Protein AF-A3X4A3-F1 (afdb_monomer_lite)

Structure (mmCIF, N/CA/C/O backbone):
data_AF-A3X4A3-F1
#
_entry.id   AF-A3X4A3-F1
#
loop_
_atom_site.group_PDB
_atom_site.id
_atom_site.type_symbol
_atom_site.label_atom_id
_atom_site.label_alt_id
_atom_site.label_comp_id
_atom_site.label_asym_id
_atom_site.label_entity_id
_atom_site.label_seq_id
_atom_site.pdbx_PDB_ins_code
_atom_site.Cartn_x
_atom_site.Cartn_y
_atom_site.Cartn_z
_atom_site.occupancy
_atom_site.B_iso_or_equiv
_atom_site.auth_seq_id
_atom_site.auth_comp_id
_atom_site.auth_asym_id
_atom_site.auth_atom_id
_atom_site.pdbx_PDB_model_num
ATOM 1 N N . MET A 1 1 ? 54.995 61.193 13.963 1.00 42.53 1 MET A N 1
ATOM 2 C CA . MET A 1 1 ? 55.285 59.893 13.318 1.00 42.53 1 MET A CA 1
ATOM 3 C C . MET A 1 1 ? 54.220 58.906 13.764 1.00 42.53 1 MET A C 1
ATOM 5 O O . MET A 1 1 ? 53.905 58.869 14.945 1.00 42.53 1 MET A O 1
ATOM 9 N N . ALA A 1 2 ? 53.594 58.244 12.794 1.00 44.06 2 ALA A N 1
ATOM 10 C CA . ALA A 1 2 ? 52.356 57.475 12.901 1.00 44.06 2 ALA A CA 1
ATOM 11 C C . ALA A 1 2 ? 52.416 56.289 13.872 1.00 44.06 2 ALA A C 1
ATOM 13 O O . ALA A 1 2 ? 53.460 55.647 13.944 1.00 44.06 2 ALA A O 1
ATOM 14 N N . LYS A 1 3 ? 51.267 55.914 14.462 1.00 41.06 3 LYS A N 1
ATOM 15 C CA . LYS A 1 3 ? 50.853 54.503 14.570 1.00 41.06 3 LYS A CA 1
ATOM 16 C C . LYS A 1 3 ? 49.340 54.362 14.363 1.00 41.06 3 LYS A C 1
ATOM 18 O O . LYS A 1 3 ? 48.530 54.891 15.114 1.00 41.06 3 LYS A O 1
ATOM 23 N N . PHE A 1 4 ? 49.045 53.677 13.265 1.00 40.81 4 PHE A N 1
ATOM 24 C CA . PHE A 1 4 ? 47.772 53.177 12.759 1.00 40.81 4 PHE A CA 1
ATOM 25 C C . PHE A 1 4 ? 47.043 52.299 13.789 1.00 40.81 4 PHE A C 1
ATOM 27 O O . PHE A 1 4 ? 47.675 51.457 14.426 1.00 40.81 4 PHE A O 1
ATOM 34 N N . VAL A 1 5 ? 45.718 52.427 13.870 1.00 51.47 5 VAL A N 1
ATOM 35 C CA . VAL A 1 5 ? 44.824 51.455 14.522 1.00 51.47 5 VAL A CA 1
ATOM 36 C C . VAL A 1 5 ? 43.997 50.802 13.410 1.00 51.47 5 VAL A C 1
ATOM 38 O O . VAL A 1 5 ? 43.276 51.529 12.724 1.00 51.47 5 VAL A O 1
ATOM 41 N N . PRO A 1 6 ? 44.099 49.483 13.160 1.00 54.56 6 PRO A N 1
ATOM 42 C CA . PRO A 1 6 ? 43.271 48.842 12.154 1.00 54.56 6 PRO A CA 1
ATOM 43 C C . PRO A 1 6 ? 41.896 48.519 12.745 1.00 54.56 6 PRO A C 1
ATOM 45 O O . PRO A 1 6 ? 41.773 47.926 13.817 1.00 54.56 6 PRO A O 1
ATOM 48 N N . PHE A 1 7 ? 40.866 48.948 12.023 1.00 48.09 7 PHE A N 1
ATOM 49 C CA . PHE A 1 7 ? 39.472 48.613 12.269 1.00 48.09 7 PHE A CA 1
ATOM 50 C C . PHE A 1 7 ? 39.228 47.134 11.940 1.00 48.09 7 PHE A C 1
ATOM 52 O O . PHE A 1 7 ? 39.667 46.622 10.910 1.00 48.09 7 PHE 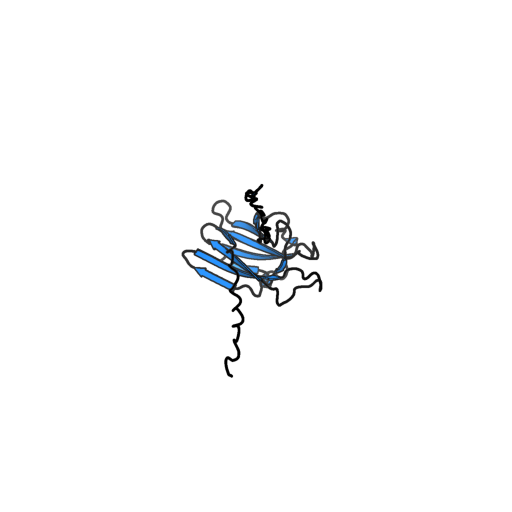A O 1
ATOM 59 N N . LEU A 1 8 ? 38.527 46.465 12.849 1.00 49.53 8 LEU A N 1
ATOM 60 C CA . LEU A 1 8 ? 38.148 45.060 12.820 1.00 49.53 8 LEU A CA 1
ATOM 61 C C . LEU A 1 8 ? 37.059 44.831 11.753 1.00 49.53 8 LEU A C 1
ATOM 63 O O . LEU A 1 8 ? 35.912 45.230 11.942 1.00 49.53 8 LEU A O 1
ATOM 67 N N . GLY A 1 9 ? 37.416 44.212 10.625 1.00 49.50 9 GLY A N 1
ATOM 68 C CA . GLY A 1 9 ? 36.470 43.778 9.593 1.00 49.50 9 GLY A CA 1
ATOM 69 C C . GLY A 1 9 ? 36.025 42.339 9.844 1.00 49.50 9 GLY A C 1
ATOM 70 O O . GLY A 1 9 ? 36.758 41.403 9.534 1.00 49.50 9 GLY A O 1
ATOM 71 N N . ILE A 1 10 ? 34.842 42.159 10.429 1.00 57.75 10 ILE A N 1
ATOM 72 C CA . ILE A 1 10 ? 34.206 40.848 10.608 1.00 57.75 10 ILE A CA 1
ATOM 73 C C . ILE A 1 10 ? 33.516 40.482 9.285 1.00 57.75 10 ILE A C 1
ATOM 75 O O . ILE A 1 10 ? 32.477 41.042 8.947 1.00 57.75 10 ILE A O 1
ATOM 79 N N . CYS A 1 11 ? 34.105 39.558 8.520 1.00 49.97 11 CYS A N 1
ATOM 80 C CA . CYS A 1 11 ? 33.440 38.898 7.396 1.00 49.97 11 CYS A CA 1
ATOM 81 C C . CYS A 1 11 ? 32.526 37.795 7.941 1.00 49.97 11 CYS A C 1
ATOM 83 O O . CYS A 1 11 ? 32.983 36.693 8.243 1.00 49.97 11 CYS A O 1
ATOM 85 N N . THR A 1 12 ? 31.233 38.077 8.076 1.00 53.69 12 THR A N 1
ATOM 86 C CA . THR A 1 12 ? 30.227 37.061 8.399 1.00 53.69 12 THR A CA 1
ATOM 87 C C . THR A 1 12 ? 29.956 36.228 7.144 1.00 53.69 12 THR A C 1
ATOM 89 O O . THR A 1 12 ? 29.208 36.638 6.261 1.00 53.69 12 THR A O 1
ATOM 92 N N . ALA A 1 13 ? 30.604 35.070 7.028 1.00 56.19 13 ALA A N 1
ATOM 93 C CA . ALA A 1 13 ? 30.302 34.089 5.992 1.00 56.19 13 ALA A CA 1
ATOM 94 C C . ALA A 1 13 ? 29.004 33.352 6.360 1.00 56.19 13 ALA A C 1
ATOM 96 O O . ALA A 1 13 ? 29.014 32.407 7.150 1.00 56.19 13 ALA A O 1
ATOM 97 N N . THR A 1 14 ? 27.870 33.799 5.820 1.00 61.78 14 THR A N 1
ATOM 98 C CA . THR A 1 14 ? 26.590 33.091 5.946 1.00 61.78 14 THR A CA 1
ATOM 99 C C . THR A 1 14 ? 26.650 31.817 5.108 1.00 61.78 14 THR A C 1
ATOM 101 O O . THR A 1 14 ? 26.427 31.834 3.900 1.00 61.78 14 THR A O 1
ATOM 104 N N . SER A 1 15 ? 27.003 30.708 5.752 1.00 58.97 15 SER A N 1
ATOM 105 C CA . SER A 1 15 ? 26.928 29.377 5.153 1.00 58.97 15 SER A CA 1
ATOM 106 C C . SER A 1 15 ? 25.456 29.005 4.967 1.00 58.97 15 SER A C 1
ATOM 108 O O . SER A 1 15 ? 24.747 28.781 5.947 1.00 58.97 15 SER A O 1
ATOM 110 N N . PHE A 1 16 ? 24.984 28.962 3.719 1.00 56.38 16 PHE A N 1
ATOM 111 C CA . PHE A 1 16 ? 23.711 28.331 3.373 1.00 56.38 16 PHE A CA 1
ATOM 112 C C . PHE A 1 16 ? 23.877 26.816 3.541 1.00 56.38 16 PHE A C 1
ATOM 114 O O . PHE A 1 16 ? 24.472 26.148 2.698 1.00 56.38 16 PHE A O 1
ATOM 121 N N . LEU A 1 17 ? 23.379 26.278 4.654 1.00 62.78 17 LEU A N 1
ATOM 122 C CA . LEU A 1 17 ? 23.129 24.847 4.797 1.00 62.78 17 LEU A CA 1
ATOM 123 C C . LEU A 1 17 ? 22.031 24.483 3.790 1.00 62.78 17 LEU A C 1
ATOM 125 O O . LEU A 1 17 ? 20.892 24.926 3.930 1.00 62.78 17 LEU A O 1
ATOM 129 N N . GLY A 1 18 ? 22.384 23.735 2.745 1.00 48.41 18 GLY A N 1
ATOM 130 C CA . GLY A 1 18 ? 21.404 23.178 1.819 1.00 48.41 18 GLY A CA 1
ATOM 131 C C . GLY A 1 18 ? 20.473 22.233 2.574 1.00 48.41 18 GLY A C 1
ATOM 132 O O . GLY A 1 18 ? 20.925 21.222 3.107 1.00 48.41 18 GLY A O 1
ATOM 133 N N . LEU A 1 19 ? 19.184 22.570 2.644 1.00 51.16 19 LEU A N 1
ATOM 134 C CA . LEU A 1 19 ? 18.151 21.616 3.032 1.00 51.16 19 LEU A CA 1
ATOM 135 C C . LEU A 1 19 ? 17.992 20.632 1.872 1.00 51.16 19 LEU A C 1
ATOM 137 O O . LEU A 1 19 ? 17.353 20.949 0.870 1.00 51.16 19 LEU A O 1
ATOM 141 N N . SER A 1 20 ? 18.567 19.441 2.001 1.00 44.22 20 SER A N 1
ATOM 142 C CA . SER A 1 20 ? 18.119 18.310 1.196 1.00 44.22 20 SER A CA 1
ATOM 143 C C . SER A 1 20 ? 16.697 17.976 1.641 1.00 44.22 20 SER A C 1
ATOM 145 O O . SER A 1 20 ? 16.499 17.455 2.738 1.00 44.22 20 SER A O 1
ATOM 147 N N . VAL A 1 21 ? 15.700 18.307 0.819 1.00 49.09 21 VAL A N 1
ATOM 148 C CA . VAL A 1 21 ? 14.361 17.728 0.961 1.00 49.09 21 VAL A CA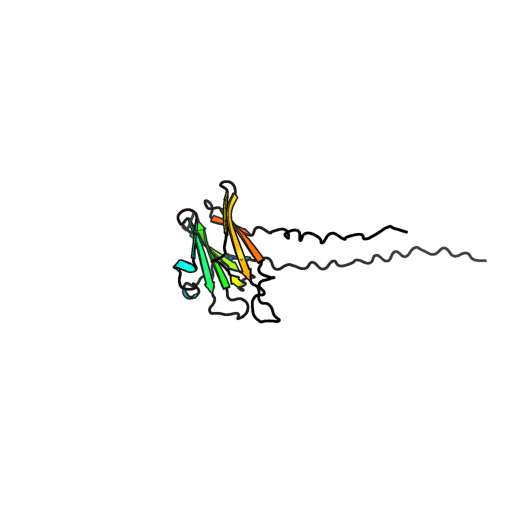 1
ATOM 149 C C . VAL A 1 21 ? 14.506 16.264 0.565 1.00 49.09 21 VAL A C 1
ATOM 151 O O . VAL A 1 21 ? 14.546 15.935 -0.617 1.00 49.09 21 VAL A O 1
ATOM 154 N N . ALA A 1 22 ? 14.672 15.390 1.555 1.00 49.97 22 ALA A N 1
ATOM 155 C CA . ALA A 1 22 ? 14.435 13.972 1.348 1.00 49.97 22 ALA A CA 1
ATOM 156 C C . ALA A 1 22 ? 12.978 13.830 0.885 1.00 49.97 22 ALA A C 1
ATOM 158 O O . ALA A 1 22 ? 12.072 14.311 1.568 1.00 49.97 22 ALA A O 1
ATOM 159 N N . GLY A 1 23 ? 12.761 13.255 -0.300 1.00 56.12 23 GLY A N 1
ATOM 160 C CA . GLY A 1 23 ? 11.421 12.971 -0.802 1.00 56.12 23 GLY A CA 1
ATOM 161 C C . GLY A 1 23 ? 10.759 11.950 0.116 1.00 56.12 23 GLY A C 1
ATOM 162 O O . GLY A 1 23 ? 11.091 10.768 0.066 1.00 56.12 23 GLY A O 1
ATO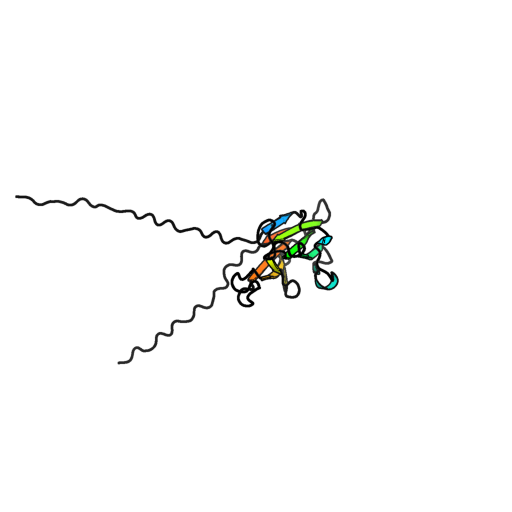M 163 N N . ALA A 1 24 ? 9.890 12.424 1.004 1.00 78.00 24 ALA A N 1
ATOM 164 C CA . ALA A 1 24 ? 9.070 11.563 1.840 1.00 78.00 24 ALA A CA 1
ATOM 165 C C . ALA A 1 24 ? 8.041 10.845 0.958 1.00 78.00 24 ALA A C 1
ATOM 167 O O . ALA A 1 24 ? 7.523 11.448 0.015 1.00 78.00 24 ALA A O 1
ATOM 168 N N . GLN A 1 25 ? 7.738 9.583 1.277 1.00 92.44 25 GLN A N 1
ATOM 169 C CA . GLN A 1 25 ? 6.653 8.871 0.601 1.00 92.44 25 GLN A CA 1
ATOM 170 C C . GLN A 1 25 ? 5.330 9.616 0.817 1.00 92.44 25 GLN A C 1
ATOM 172 O O . GLN A 1 25 ? 5.178 10.400 1.760 1.00 92.44 25 GLN A O 1
ATOM 177 N N . THR A 1 26 ? 4.355 9.361 -0.048 1.00 95.38 26 THR A N 1
ATOM 178 C CA . THR A 1 26 ? 3.068 10.063 -0.021 1.00 95.38 26 THR A CA 1
ATOM 179 C C . THR A 1 26 ? 1.913 9.093 0.127 1.00 95.38 26 THR A C 1
ATOM 181 O O . THR A 1 26 ? 1.952 7.992 -0.413 1.00 95.38 26 THR A O 1
ATOM 184 N N . ILE A 1 27 ? 0.898 9.513 0.883 1.00 96.94 27 ILE A N 1
ATOM 185 C CA . ILE A 1 27 ? -0.409 8.859 0.945 1.00 96.94 27 ILE A CA 1
ATOM 186 C C . ILE A 1 27 ? -1.416 9.859 0.391 1.00 96.94 27 ILE A C 1
ATOM 188 O O . ILE A 1 27 ? -1.614 10.923 0.978 1.00 96.94 27 ILE A O 1
ATOM 192 N N . GLU A 1 28 ? -2.029 9.523 -0.736 1.00 96.38 28 GLU A N 1
ATOM 193 C CA . GLU A 1 28 ? -2.990 10.384 -1.426 1.00 96.38 28 GLU A CA 1
ATOM 194 C C . GLU A 1 28 ? -4.339 9.681 -1.544 1.00 96.38 28 GLU A C 1
ATOM 196 O O . GLU A 1 28 ? -4.405 8.453 -1.580 1.00 96.38 28 GLU A O 1
ATOM 201 N N . SER A 1 29 ? -5.430 10.445 -1.608 1.00 96.69 29 SER A N 1
ATOM 202 C CA . SER A 1 29 ? -6.739 9.870 -1.919 1.00 96.69 29 SER A CA 1
ATOM 203 C C . SER A 1 29 ? -6.712 9.209 -3.294 1.00 96.69 29 SER A C 1
ATOM 205 O O . SER A 1 29 ? -6.044 9.690 -4.207 1.00 96.69 29 SER A O 1
ATOM 207 N N . CYS A 1 30 ? -7.458 8.117 -3.444 1.00 96.62 30 CYS A N 1
ATOM 208 C CA . CYS A 1 30 ? -7.479 7.375 -4.695 1.00 96.62 30 CYS A CA 1
ATOM 209 C C . CYS A 1 30 ? -7.874 8.229 -5.899 1.00 96.62 30 CYS A C 1
ATOM 211 O O . CYS A 1 30 ? -8.882 8.937 -5.887 1.00 96.62 30 CYS A O 1
ATOM 213 N N . ASP A 1 31 ? -7.099 8.070 -6.964 1.00 94.69 31 ASP A N 1
ATOM 214 C CA . ASP A 1 31 ? -7.323 8.660 -8.272 1.00 94.69 31 ASP A CA 1
ATOM 215 C C . ASP A 1 31 ? -7.297 7.559 -9.355 1.00 94.69 31 ASP A C 1
ATOM 217 O O . ASP A 1 31 ? -7.728 6.425 -9.125 1.00 94.69 31 ASP A O 1
ATOM 221 N N . TRP A 1 32 ? -6.807 7.877 -10.555 1.00 95.19 32 TRP A N 1
ATOM 222 C CA . TRP A 1 32 ? -6.658 6.914 -11.643 1.00 95.19 32 TRP A CA 1
ATOM 223 C C . TRP A 1 32 ? -5.700 5.752 -11.317 1.00 95.19 32 TRP A C 1
ATOM 225 O O . TRP A 1 32 ? -5.882 4.665 -11.871 1.00 95.19 32 TRP A O 1
ATOM 235 N N . VAL A 1 33 ? -4.722 5.935 -10.418 1.00 97.00 33 VAL A N 1
ATOM 236 C CA . VAL A 1 33 ? -3.769 4.885 -10.021 1.00 97.00 33 VAL A CA 1
ATOM 237 C C . VAL A 1 33 ? -4.502 3.722 -9.340 1.00 97.00 33 VAL A C 1
ATOM 239 O O . VAL A 1 33 ? -4.137 2.568 -9.551 1.00 97.00 33 VAL A O 1
ATOM 242 N N . ALA A 1 34 ? -5.608 3.985 -8.633 1.00 96.81 34 ALA A N 1
ATOM 243 C CA . ALA A 1 34 ? -6.446 2.966 -7.987 1.00 96.81 34 ALA A CA 1
ATOM 244 C C . ALA A 1 34 ? -7.402 2.220 -8.942 1.00 96.81 34 ALA A C 1
ATOM 246 O O . ALA A 1 34 ? -8.297 1.504 -8.488 1.00 96.81 34 ALA A O 1
ATOM 247 N N . SER A 1 35 ? -7.251 2.379 -10.260 1.00 96.88 35 SER A N 1
ATOM 248 C CA . SER A 1 35 ? -8.015 1.604 -11.239 1.00 96.88 35 SER A CA 1
ATOM 249 C C . SER A 1 35 ? -7.897 0.103 -10.964 1.00 96.88 35 SER A C 1
ATOM 251 O O . SER A 1 35 ? -6.802 -0.417 -10.763 1.00 96.88 35 SER A O 1
ATOM 253 N N . ALA A 1 36 ? -9.013 -0.627 -11.049 1.00 96.94 36 ALA A N 1
ATOM 254 C CA . ALA A 1 36 ? -9.004 -2.085 -10.927 1.00 96.94 36 ALA A CA 1
ATOM 255 C C . ALA A 1 36 ? -8.109 -2.764 -11.983 1.00 96.94 36 ALA A C 1
ATOM 257 O O . ALA A 1 36 ? -7.633 -3.870 -11.756 1.00 96.94 36 ALA A O 1
ATOM 258 N N . ALA A 1 37 ? -7.853 -2.096 -13.116 1.00 96.69 37 ALA A N 1
ATOM 259 C CA . ALA A 1 37 ? -6.926 -2.574 -14.141 1.00 96.69 37 ALA A CA 1
ATOM 260 C C . ALA A 1 37 ? -5.455 -2.571 -13.686 1.00 96.69 37 ALA A C 1
ATOM 262 O O . ALA A 1 37 ? -4.644 -3.263 -14.292 1.00 96.69 37 ALA A O 1
ATOM 263 N N . ASN A 1 38 ? -5.128 -1.815 -12.636 1.00 97.75 38 ASN A N 1
ATOM 264 C CA . ASN A 1 38 ? -3.784 -1.745 -12.073 1.00 97.75 38 ASN A CA 1
ATOM 265 C C . ASN A 1 38 ? -3.581 -2.762 -10.939 1.00 97.75 38 ASN A C 1
ATOM 267 O O . ASN A 1 38 ? -2.474 -2.870 -10.427 1.00 97.75 38 ASN A O 1
ATOM 271 N N . LEU A 1 39 ? -4.612 -3.502 -10.510 1.00 98.25 39 LEU A N 1
ATOM 272 C CA . LEU A 1 39 ? -4.452 -4.529 -9.477 1.00 98.25 39 LEU A CA 1
ATOM 273 C C . LEU A 1 39 ? -3.554 -5.653 -9.993 1.00 98.25 39 LEU A C 1
ATOM 275 O O . LEU A 1 39 ? -3.849 -6.282 -11.009 1.00 98.25 39 LEU A O 1
ATOM 279 N N . VAL A 1 40 ? -2.473 -5.926 -9.265 1.00 98.38 40 VAL A N 1
ATOM 280 C CA . VAL A 1 40 ? -1.539 -6.987 -9.644 1.00 98.38 40 VAL A CA 1
ATOM 281 C C . VAL A 1 40 ? -2.166 -8.348 -9.357 1.00 98.38 40 VAL A C 1
ATOM 283 O O . VAL A 1 40 ? -2.647 -8.600 -8.255 1.00 98.38 40 VAL A O 1
ATOM 286 N N . GLU A 1 41 ? -2.149 -9.243 -10.341 1.00 96.44 41 GLU A N 1
ATOM 287 C CA . GLU A 1 41 ? -2.608 -10.630 -10.208 1.00 96.44 41 GLU A CA 1
ATOM 288 C C . GLU A 1 41 ? -1.464 -11.563 -9.757 1.00 96.44 41 GLU A C 1
ATOM 290 O O . GLU A 1 41 ? -0.314 -11.329 -10.134 1.00 96.44 41 GLU A O 1
ATOM 295 N N . PRO A 1 42 ? -1.748 -12.655 -9.016 1.00 96.12 42 PRO A N 1
ATOM 296 C CA . PRO A 1 42 ? -3.062 -13.077 -8.531 1.00 96.12 42 PRO A CA 1
ATOM 297 C C . PRO A 1 42 ? -3.451 -12.376 -7.222 1.00 96.12 42 PRO A C 1
ATOM 299 O O . PRO A 1 42 ? -2.680 -12.369 -6.263 1.00 96.12 42 PRO A O 1
ATOM 302 N N . TRP A 1 43 ? -4.688 -11.876 -7.124 1.00 93.56 43 TRP A N 1
ATOM 303 C CA . TRP A 1 43 ? -5.133 -11.096 -5.951 1.00 93.56 43 TRP A CA 1
ATOM 304 C C . TRP A 1 43 ? -4.963 -11.813 -4.607 1.00 93.56 43 TRP A C 1
ATOM 306 O O . TRP A 1 43 ? -4.715 -11.176 -3.588 1.00 93.56 43 TRP A O 1
ATOM 316 N N . ALA A 1 44 ? -5.079 -13.142 -4.577 1.00 92.62 44 ALA A N 1
ATOM 317 C CA . ALA A 1 44 ? -4.892 -13.917 -3.350 1.00 92.62 44 ALA A CA 1
ATOM 318 C C . ALA A 1 44 ? -3.472 -13.788 -2.762 1.00 92.62 44 ALA A C 1
ATOM 320 O O . ALA A 1 44 ? -3.289 -13.967 -1.560 1.00 92.62 44 ALA A O 1
ATOM 321 N N . GLU A 1 45 ? -2.477 -13.471 -3.592 1.00 94.25 45 GLU A N 1
ATOM 322 C CA . GLU A 1 45 ? -1.073 -13.361 -3.192 1.00 94.25 45 GLU A CA 1
ATOM 323 C C . GLU A 1 45 ? -0.649 -11.898 -3.010 1.00 94.25 45 GLU A C 1
ATOM 325 O O . GLU A 1 45 ? 0.142 -11.597 -2.113 1.00 94.25 45 GLU A O 1
ATOM 330 N N . THR A 1 46 ? -1.242 -10.993 -3.792 1.00 97.62 46 THR A N 1
ATOM 331 C CA . THR A 1 46 ? -0.915 -9.558 -3.880 1.00 97.62 46 THR A CA 1
ATOM 332 C C . THR A 1 46 ? -1.856 -8.661 -3.074 1.00 97.62 46 THR A C 1
ATOM 334 O O . THR A 1 46 ? -1.845 -7.436 -3.219 1.00 97.62 46 THR A O 1
ATOM 337 N N . THR A 1 47 ? -2.667 -9.258 -2.200 1.00 98.00 47 THR A N 1
ATOM 338 C CA . THR A 1 47 ? -3.499 -8.535 -1.238 1.00 98.00 47 THR A CA 1
ATOM 339 C C . THR A 1 47 ? -3.256 -9.012 0.191 1.00 98.00 47 THR A C 1
ATOM 341 O O . THR A 1 47 ? -2.825 -10.142 0.452 1.00 98.00 47 THR A O 1
ATOM 344 N N . ARG A 1 48 ? -3.518 -8.122 1.148 1.00 97.75 48 ARG A N 1
ATOM 345 C CA . ARG A 1 48 ? -3.480 -8.390 2.590 1.00 97.75 48 ARG A CA 1
ATOM 346 C C . ARG A 1 48 ? -4.697 -7.763 3.253 1.00 97.75 48 ARG A C 1
ATOM 348 O O . ARG A 1 48 ? -5.190 -6.728 2.814 1.00 97.75 48 ARG A O 1
ATOM 355 N N . THR A 1 49 ? -5.204 -8.400 4.301 1.00 97.50 49 THR A N 1
ATOM 356 C CA . THR A 1 49 ? -6.383 -7.935 5.039 1.00 97.50 49 THR A CA 1
ATOM 357 C C . THR A 1 49 ? -6.106 -7.977 6.536 1.00 97.50 49 THR A C 1
ATOM 359 O O . THR A 1 49 ? -5.512 -8.936 7.021 1.00 97.50 49 THR A O 1
ATOM 362 N N . TYR A 1 50 ? -6.566 -6.961 7.265 1.00 97.38 50 TYR A N 1
ATOM 363 C CA . TYR A 1 50 ? -6.342 -6.803 8.702 1.00 97.38 50 TYR A CA 1
ATOM 364 C C . TYR A 1 50 ? -7.624 -6.369 9.419 1.00 97.38 50 TYR A C 1
ATOM 366 O O . TYR A 1 50 ? -8.507 -5.760 8.811 1.00 97.38 50 TYR A O 1
ATOM 374 N N . GLY A 1 51 ? -7.707 -6.662 10.724 1.00 93.88 51 GLY A N 1
ATOM 375 C CA . GLY A 1 51 ? -8.848 -6.288 11.575 1.00 93.88 51 GLY A CA 1
ATOM 376 C C . GLY A 1 51 ? -10.183 -6.774 11.017 1.00 93.88 51 GLY A C 1
ATOM 377 O O . GLY A 1 51 ? -11.070 -5.964 10.775 1.00 93.88 51 GLY A O 1
ATOM 378 N N . ASP A 1 52 ? -10.283 -8.071 10.715 1.00 92.31 52 ASP A N 1
ATOM 379 C CA . ASP A 1 52 ? -11.493 -8.713 10.182 1.00 92.31 52 ASP A CA 1
ATOM 380 C C . ASP A 1 52 ? -12.056 -8.078 8.897 1.00 92.31 52 ASP A C 1
ATOM 382 O O . ASP A 1 52 ? -13.260 -8.082 8.649 1.00 92.31 52 ASP A O 1
ATOM 386 N N . GLY A 1 53 ? -11.187 -7.533 8.040 1.00 93.75 53 GLY A N 1
ATOM 387 C CA . GLY A 1 53 ? -11.617 -6.904 6.788 1.00 93.75 53 GLY A CA 1
ATOM 388 C C . GLY A 1 53 ? -11.731 -5.389 6.840 1.00 93.75 53 GLY A C 1
ATOM 389 O O . GLY A 1 53 ? -11.999 -4.793 5.796 1.00 93.75 53 GLY A O 1
ATOM 390 N N . ALA A 1 54 ? -11.515 -4.774 8.005 1.00 94.62 54 ALA A N 1
ATOM 391 C CA . ALA A 1 54 ? -11.569 -3.327 8.173 1.00 94.62 54 ALA A CA 1
ATOM 392 C C . ALA A 1 54 ? -10.513 -2.607 7.323 1.00 94.62 54 ALA A C 1
ATOM 394 O O . ALA A 1 54 ? -10.802 -1.566 6.738 1.00 94.62 54 ALA A O 1
ATOM 395 N N . VAL A 1 55 ? -9.310 -3.183 7.224 1.00 98.00 55 VAL A N 1
ATOM 396 C CA . VAL A 1 55 ? -8.220 -2.660 6.392 1.00 98.00 55 VAL A CA 1
ATOM 397 C C . VAL A 1 55 ? -7.860 -3.678 5.317 1.00 98.00 55 VAL A C 1
ATOM 399 O O . VAL A 1 55 ? -7.656 -4.854 5.628 1.00 98.00 55 VAL A O 1
ATOM 402 N N . ARG A 1 56 ? -7.748 -3.232 4.062 1.00 98.06 56 ARG A N 1
ATOM 403 C CA . ARG A 1 56 ? -7.258 -4.048 2.941 1.00 98.06 56 ARG A CA 1
ATOM 404 C C . ARG A 1 56 ? -6.144 -3.324 2.210 1.00 98.06 56 ARG A C 1
ATOM 406 O O . ARG A 1 56 ? -6.265 -2.141 1.913 1.00 98.06 56 ARG A O 1
ATOM 413 N N . ILE A 1 57 ? -5.090 -4.062 1.906 1.00 98.50 57 ILE A N 1
ATOM 414 C CA . ILE A 1 57 ? -3.931 -3.598 1.157 1.00 98.50 57 ILE A CA 1
ATOM 415 C C . ILE A 1 57 ? -3.879 -4.393 -0.138 1.00 98.50 57 ILE A C 1
ATOM 417 O O . ILE A 1 57 ? -4.043 -5.614 -0.102 1.00 98.50 57 ILE A O 1
ATOM 421 N N . ALA A 1 58 ? -3.654 -3.726 -1.263 1.00 98.56 58 ALA A N 1
ATOM 422 C CA . ALA A 1 58 ? -3.437 -4.387 -2.543 1.00 98.56 58 ALA A CA 1
ATOM 423 C C . ALA A 1 58 ? -2.248 -3.767 -3.269 1.00 98.56 58 ALA A C 1
ATOM 425 O O . ALA A 1 58 ? -2.064 -2.550 -3.240 1.00 98.56 58 ALA A O 1
ATOM 426 N N . LEU A 1 59 ? -1.456 -4.608 -3.927 1.00 98.69 59 LEU A N 1
ATOM 427 C CA . LEU A 1 59 ? -0.410 -4.148 -4.826 1.00 98.69 59 LEU A CA 1
ATOM 428 C C . LEU A 1 59 ? -1.033 -3.619 -6.121 1.00 98.69 59 LEU A C 1
ATOM 430 O O . LEU A 1 59 ? -1.881 -4.277 -6.730 1.00 98.69 59 LEU A O 1
ATOM 434 N N . LEU A 1 60 ? -0.582 -2.439 -6.533 1.00 98.56 60 LEU A N 1
ATOM 435 C CA . LEU A 1 60 ? -0.933 -1.826 -7.804 1.00 98.56 60 LEU A CA 1
ATOM 436 C C . LEU A 1 60 ? 0.308 -1.726 -8.695 1.00 98.56 60 LEU A C 1
ATOM 438 O O . LEU A 1 60 ? 1.391 -1.408 -8.206 1.00 98.56 60 LEU A O 1
ATOM 442 N N . ASP A 1 61 ? 0.127 -1.937 -9.993 1.00 97.69 61 ASP A N 1
ATOM 443 C CA . ASP A 1 61 ? 1.095 -1.638 -11.043 1.00 97.69 61 ASP A CA 1
ATOM 444 C C . ASP A 1 61 ? 0.390 -0.860 -12.160 1.00 97.69 61 ASP A C 1
ATOM 446 O O . ASP A 1 61 ? -0.570 -1.344 -12.760 1.00 97.69 61 ASP A O 1
ATOM 450 N N . THR A 1 62 ? 0.859 0.349 -12.459 1.00 97.38 62 THR A N 1
ATOM 451 C CA . THR A 1 62 ? 0.326 1.226 -13.516 1.00 97.38 62 THR A CA 1
ATOM 452 C C . THR A 1 62 ? 0.740 0.785 -14.929 1.00 97.38 62 THR A C 1
ATOM 454 O O . THR A 1 62 ? 0.987 1.605 -15.815 1.00 97.38 62 THR A O 1
ATOM 457 N N . GLY A 1 63 ? 0.816 -0.527 -15.163 1.00 94.44 63 GLY A N 1
ATOM 458 C CA . GLY A 1 63 ? 1.169 -1.128 -16.449 1.00 94.44 63 GLY A CA 1
ATOM 459 C C . GLY A 1 63 ? 2.652 -1.010 -16.801 1.00 94.44 63 GLY A C 1
ATOM 460 O O . GLY A 1 63 ? 2.998 -0.993 -17.981 1.00 94.44 63 GLY A O 1
ATOM 461 N N . GLY A 1 64 ? 3.520 -0.905 -15.797 1.00 93.62 64 GLY A N 1
ATOM 462 C CA . GLY A 1 64 ? 4.949 -0.694 -15.983 1.00 93.62 64 GLY A CA 1
ATOM 463 C C . GLY A 1 64 ? 5.327 0.746 -16.322 1.00 93.62 64 GLY A C 1
ATOM 464 O O . GLY A 1 64 ? 6.478 0.970 -16.670 1.00 93.62 64 GLY A O 1
ATOM 465 N N . GLU A 1 65 ? 4.407 1.716 -16.239 1.00 92.62 65 GLU A N 1
ATOM 466 C CA . GLU A 1 65 ? 4.695 3.122 -16.536 1.00 92.62 65 GLU A CA 1
ATOM 467 C C . GLU A 1 65 ? 4.483 4.043 -15.321 1.00 92.62 65 GLU A C 1
ATOM 469 O O . GLU A 1 65 ? 3.418 4.000 -14.710 1.00 92.62 65 GLU A O 1
ATOM 474 N N . PRO A 1 66 ? 5.447 4.918 -14.982 1.00 91.88 66 PRO A N 1
ATOM 475 C CA . PRO A 1 66 ? 6.754 5.041 -15.625 1.00 91.88 66 PRO A CA 1
ATOM 476 C C . PRO A 1 66 ? 7.614 3.791 -15.384 1.00 91.88 66 PRO A C 1
ATOM 478 O O . PRO A 1 66 ? 7.582 3.221 -14.297 1.00 91.88 66 PRO A O 1
ATOM 481 N N . ALA A 1 67 ? 8.437 3.411 -16.367 1.00 88.31 67 ALA A N 1
ATOM 482 C CA . ALA A 1 67 ? 9.309 2.224 -16.303 1.00 88.31 67 ALA A CA 1
ATOM 483 C C . ALA A 1 67 ? 10.180 2.116 -15.037 1.00 88.31 67 ALA A C 1
ATOM 485 O O . ALA A 1 67 ? 10.597 1.026 -14.644 1.00 88.31 67 ALA A O 1
ATOM 486 N N . CYS A 1 68 ? 10.467 3.245 -14.387 1.00 88.12 68 CYS A N 1
ATOM 487 C CA . CYS A 1 68 ? 11.220 3.272 -13.141 1.00 88.12 68 CYS A CA 1
ATOM 488 C C . CYS A 1 68 ? 10.392 2.938 -11.897 1.00 88.12 68 CYS A C 1
ATOM 490 O O . CYS A 1 68 ? 10.983 2.574 -10.885 1.00 88.12 68 CYS A O 1
ATOM 492 N N . CYS A 1 69 ? 9.079 3.181 -11.920 1.00 95.19 69 CYS A N 1
ATOM 493 C CA . CYS A 1 69 ? 8.350 3.597 -10.726 1.00 95.19 69 CYS A CA 1
ATOM 494 C C . CYS A 1 69 ? 6.827 3.341 -10.828 1.00 95.19 69 CYS A C 1
ATOM 496 O O . CYS A 1 69 ? 6.034 4.229 -10.517 1.00 95.19 69 CYS A O 1
ATOM 498 N N . SER A 1 70 ? 6.403 2.175 -11.322 1.00 97.44 70 SER A N 1
ATOM 499 C CA . SER A 1 70 ? 4.981 1.862 -11.557 1.00 97.44 70 SER A CA 1
ATOM 500 C C . SER A 1 70 ? 4.275 1.171 -10.385 1.00 97.44 70 SER A C 1
ATOM 502 O O . SER A 1 70 ? 3.066 0.968 -10.437 1.00 97.44 70 SER A O 1
ATOM 504 N N . SER A 1 71 ? 5.003 0.763 -9.339 1.00 98.19 71 SER A N 1
ATOM 505 C CA . SER A 1 71 ? 4.438 -0.007 -8.224 1.00 98.19 71 SER A CA 1
ATOM 506 C C . SER A 1 71 ? 3.899 0.898 -7.115 1.00 98.19 71 SER A C 1
ATOM 508 O O . SER A 1 71 ? 4.637 1.706 -6.560 1.00 98.19 71 SER A O 1
ATOM 510 N N . HIS A 1 72 ? 2.644 0.717 -6.714 1.00 98.44 72 HIS A N 1
ATOM 511 C CA . HIS A 1 72 ? 2.005 1.460 -5.619 1.00 98.44 72 HIS A CA 1
ATOM 512 C C . HIS A 1 72 ? 1.298 0.499 -4.656 1.00 98.44 72 HIS A C 1
ATOM 514 O O . HIS A 1 72 ? 1.109 -0.677 -4.971 1.00 98.44 72 HIS A O 1
ATOM 520 N N . LEU A 1 73 ? 0.848 0.989 -3.498 1.00 98.38 73 LEU A N 1
ATOM 521 C CA . LEU A 1 73 ? -0.104 0.246 -2.665 1.00 98.38 73 LEU A CA 1
ATOM 522 C C . LEU A 1 73 ? -1.443 0.962 -2.588 1.00 98.38 73 LEU A C 1
ATOM 524 O O . LEU A 1 73 ? -1.508 2.112 -2.169 1.00 98.38 73 LEU A O 1
ATOM 528 N N . LEU A 1 74 ? -2.514 0.239 -2.901 1.00 98.69 74 LEU A N 1
ATOM 529 C CA . LEU A 1 74 ? -3.864 0.602 -2.496 1.00 98.69 74 LEU A CA 1
ATOM 530 C C . LEU A 1 74 ? -4.033 0.305 -1.007 1.00 98.69 74 LEU A C 1
ATOM 532 O O . LEU A 1 74 ? -3.738 -0.804 -0.559 1.00 98.69 74 LEU A O 1
ATOM 536 N N . ILE A 1 75 ? -4.577 1.261 -0.264 1.00 98.56 75 ILE A N 1
ATOM 537 C CA . ILE A 1 75 ? -4.952 1.118 1.137 1.00 98.56 75 ILE A CA 1
ATOM 538 C C . ILE A 1 75 ? -6.423 1.491 1.278 1.00 98.56 75 ILE A C 1
ATOM 540 O O . ILE A 1 75 ? -6.799 2.660 1.190 1.00 98.56 75 ILE A O 1
ATOM 544 N N . LEU A 1 76 ? -7.254 0.484 1.524 1.00 98.31 76 LEU A N 1
ATOM 545 C CA . LEU A 1 76 ? -8.632 0.673 1.953 1.00 98.31 76 LEU A CA 1
ATOM 546 C C . LEU A 1 76 ? -8.666 0.637 3.477 1.00 98.31 76 LEU A C 1
ATOM 548 O O . LEU A 1 76 ? -8.310 -0.383 4.069 1.00 98.31 76 LEU A O 1
ATOM 552 N N . SER A 1 77 ? -9.091 1.727 4.106 1.00 98.12 77 SER A N 1
ATOM 553 C CA . SER A 1 77 ? -9.272 1.834 5.559 1.00 98.12 77 SER A CA 1
ATOM 554 C C . SER A 1 77 ? -10.732 2.161 5.894 1.00 98.12 77 SER A C 1
ATOM 556 O O . SER A 1 77 ? -11.492 2.511 4.991 1.00 98.12 77 SER A O 1
ATOM 558 N N . PRO A 1 78 ? -11.178 2.008 7.153 1.00 97.56 78 PRO A N 1
ATOM 559 C CA . PRO A 1 78 ? -12.539 2.374 7.541 1.00 97.56 78 PRO A CA 1
ATOM 560 C C . PRO A 1 78 ? -12.851 3.841 7.254 1.00 97.56 78 PRO A C 1
ATOM 562 O O . PRO A 1 78 ? -11.993 4.697 7.400 1.00 97.56 78 PRO A O 1
ATOM 565 N N . ASP A 1 79 ? -14.091 4.141 6.893 1.00 96.00 79 ASP A N 1
ATOM 566 C CA . ASP A 1 79 ? -14.583 5.515 6.831 1.00 96.00 79 ASP A CA 1
ATOM 567 C C . ASP A 1 79 ? -15.999 5.556 7.419 1.00 96.00 79 ASP A C 1
ATOM 569 O O . ASP A 1 79 ? -16.850 4.760 7.008 1.00 96.00 79 ASP A O 1
ATOM 573 N N . PRO A 1 80 ? -16.275 6.426 8.404 1.00 89.25 80 PRO A N 1
ATOM 574 C CA . PRO A 1 80 ? -17.570 6.449 9.077 1.00 89.25 80 PRO A CA 1
ATOM 575 C C . PRO A 1 80 ? -18.720 6.948 8.189 1.00 89.25 80 PRO A C 1
ATOM 577 O O . PRO A 1 80 ? -19.878 6.696 8.519 1.00 89.25 80 PRO A O 1
ATOM 580 N N . GLU A 1 81 ? -18.432 7.650 7.092 1.00 91.81 81 GLU A N 1
ATOM 581 C CA . GLU A 1 81 ? -19.428 8.207 6.175 1.00 91.81 81 GLU A CA 1
ATOM 582 C C . GLU A 1 81 ? -19.678 7.283 4.974 1.00 91.81 81 GLU A C 1
ATOM 584 O O . GLU A 1 81 ? -20.830 7.030 4.616 1.00 91.81 81 GLU A O 1
ATOM 58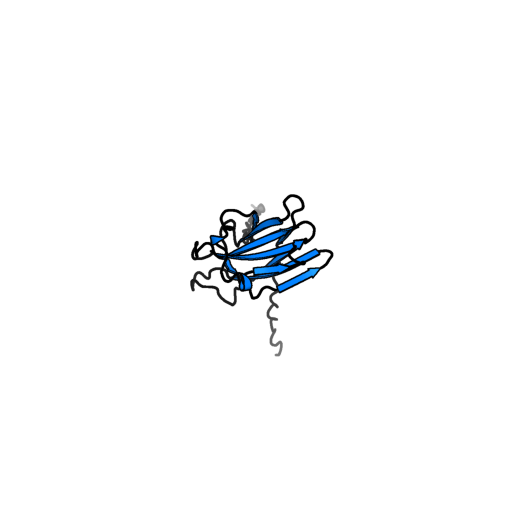9 N N . TYR A 1 82 ? -18.617 6.720 4.389 1.00 89.19 82 TYR A N 1
ATOM 590 C CA . TYR A 1 82 ? -18.685 5.946 3.140 1.00 89.19 82 TYR A CA 1
ATOM 591 C C . TYR A 1 82 ? -18.407 4.446 3.313 1.00 89.19 82 TYR A C 1
ATOM 593 O O . TYR A 1 82 ? -18.464 3.678 2.351 1.00 89.19 82 TYR A O 1
ATOM 601 N N . GLY A 1 83 ? -18.105 4.003 4.533 1.00 92.25 83 GLY A N 1
ATOM 602 C CA . GLY A 1 83 ? -17.725 2.631 4.859 1.00 92.25 83 GLY A CA 1
ATOM 603 C C . GLY A 1 83 ? -16.228 2.378 4.686 1.00 92.25 83 GLY A C 1
ATOM 604 O O . GLY A 1 83 ? -15.604 1.841 5.603 1.00 92.25 83 GLY A O 1
ATOM 605 N N . GLN A 1 84 ? -15.641 2.779 3.550 1.00 95.12 84 GLN A N 1
ATOM 606 C CA . GLN A 1 84 ? -14.193 2.702 3.325 1.00 95.12 84 GLN A CA 1
ATOM 607 C C . GLN A 1 84 ? -13.621 3.967 2.683 1.00 95.12 84 GLN A C 1
ATOM 609 O O . GLN A 1 84 ? -14.139 4.445 1.675 1.00 95.12 84 GLN A O 1
ATOM 614 N N . ALA A 1 85 ? -12.507 4.448 3.229 1.00 97.38 85 ALA A N 1
ATOM 615 C CA . ALA A 1 85 ? -11.651 5.443 2.607 1.00 97.38 85 ALA A CA 1
ATOM 616 C C . ALA A 1 85 ? -10.653 4.734 1.688 1.00 97.38 85 ALA A C 1
ATOM 618 O O . ALA A 1 85 ? -10.162 3.647 1.998 1.00 97.38 85 ALA A O 1
ATOM 619 N N . CYS A 1 86 ? -10.350 5.363 0.557 1.00 98.00 86 CYS A N 1
ATOM 620 C CA . CYS A 1 86 ? -9.443 4.833 -0.448 1.00 98.00 86 CYS A CA 1
ATOM 621 C C . CYS A 1 86 ? -8.217 5.735 -0.542 1.00 98.00 86 CYS A C 1
ATOM 623 O O . CYS A 1 86 ? -8.343 6.913 -0.884 1.00 98.00 86 CYS A O 1
ATOM 625 N N . ASN A 1 87 ? -7.044 5.171 -0.258 1.00 98.38 87 ASN A N 1
ATOM 626 C CA . ASN A 1 87 ? -5.774 5.876 -0.332 1.00 98.38 87 ASN A CA 1
ATOM 627 C C . ASN A 1 87 ? -4.728 5.075 -1.109 1.00 98.38 87 ASN A C 1
ATOM 629 O O . ASN A 1 87 ? -4.816 3.853 -1.210 1.00 98.38 87 ASN A O 1
ATOM 633 N N . ILE A 1 88 ? -3.722 5.769 -1.628 1.00 98.31 88 ILE A N 1
ATOM 634 C CA . ILE A 1 88 ? -2.623 5.201 -2.402 1.00 98.31 88 ILE A CA 1
ATOM 635 C C . ILE A 1 88 ? -1.313 5.623 -1.754 1.00 98.31 88 ILE A C 1
ATOM 637 O O . ILE A 1 88 ? -1.071 6.816 -1.584 1.00 98.31 88 ILE A O 1
ATOM 641 N N . LEU A 1 89 ? -0.472 4.649 -1.407 1.00 97.94 89 LEU A N 1
ATOM 642 C CA . LEU A 1 89 ? 0.918 4.896 -1.049 1.00 97.94 89 LEU A CA 1
ATOM 643 C C . LEU A 1 89 ? 1.778 4.896 -2.313 1.00 97.94 89 LEU A C 1
ATOM 645 O O . LEU A 1 89 ? 1.825 3.896 -3.038 1.00 97.94 89 LEU A O 1
ATOM 649 N N . SER A 1 90 ? 2.516 5.983 -2.501 1.00 97.19 90 SER A N 1
ATOM 650 C CA . SER A 1 90 ? 3.439 6.185 -3.616 1.00 97.19 90 SER A CA 1
ATOM 651 C C . SER A 1 90 ? 4.782 6.707 -3.119 1.00 97.19 90 SER A C 1
ATOM 653 O O . SER A 1 90 ? 4.877 7.276 -2.026 1.00 97.19 90 SER A O 1
ATOM 655 N N . ASP A 1 91 ? 5.819 6.562 -3.939 1.00 95.50 91 ASP A N 1
ATOM 656 C CA . ASP A 1 91 ? 7.125 7.135 -3.635 1.00 95.50 91 ASP A CA 1
ATOM 657 C C . ASP A 1 91 ? 7.088 8.668 -3.661 1.00 95.50 91 ASP A C 1
ATOM 659 O O . ASP A 1 91 ? 7.645 9.347 -2.802 1.00 95.50 91 ASP A O 1
ATOM 663 N N . GLN A 1 92 ? 6.375 9.203 -4.648 1.00 93.25 92 GLN A N 1
ATOM 664 C CA . GLN A 1 92 ? 6.058 10.614 -4.837 1.00 93.25 92 GLN A CA 1
ATOM 665 C C . GLN A 1 92 ? 4.629 10.722 -5.393 1.00 93.25 92 GLN A C 1
ATOM 667 O O . GLN A 1 92 ? 4.094 9.725 -5.887 1.00 93.25 92 GLN A O 1
ATOM 672 N N . PRO A 1 93 ? 4.001 11.909 -5.374 1.00 90.00 93 PRO A N 1
ATOM 673 C CA . PRO A 1 93 ? 2.674 12.086 -5.955 1.00 90.00 93 PRO A CA 1
ATOM 674 C C . PRO A 1 93 ? 2.599 11.580 -7.400 1.00 90.00 93 PRO A C 1
ATOM 676 O O . PRO A 1 93 ? 3.386 11.994 -8.256 1.00 90.00 93 PRO A O 1
ATOM 679 N N . GLY A 1 94 ? 1.690 10.639 -7.661 1.00 87.06 94 GLY A N 1
ATOM 680 C CA . GLY A 1 94 ? 1.517 9.992 -8.970 1.00 87.06 94 GLY A CA 1
ATOM 681 C C . GLY A 1 94 ? 2.710 9.175 -9.503 1.00 87.06 94 GLY A C 1
ATOM 682 O O . GLY A 1 94 ? 2.662 8.735 -10.647 1.00 87.06 94 GLY A O 1
ATOM 683 N N . THR A 1 95 ? 3.776 8.968 -8.719 1.00 94.38 95 THR A N 1
ATOM 684 C CA . THR A 1 95 ? 4.959 8.171 -9.097 1.00 94.38 95 THR A CA 1
ATOM 685 C C . THR A 1 95 ? 5.258 7.136 -8.017 1.00 94.38 95 THR A C 1
ATOM 687 O O . THR A 1 95 ? 5.529 7.474 -6.866 1.00 94.38 95 THR A O 1
ATOM 690 N N . GLY A 1 96 ? 5.183 5.862 -8.379 1.00 96.81 96 GLY A N 1
ATOM 691 C CA . GLY A 1 96 ? 5.308 4.747 -7.451 1.00 96.81 96 GLY A CA 1
ATOM 692 C C . GLY A 1 96 ? 6.751 4.405 -7.094 1.00 96.81 96 GLY A C 1
ATOM 693 O O . GLY A 1 96 ? 7.691 5.160 -7.318 1.00 96.81 96 GLY A O 1
ATOM 694 N N . PHE A 1 97 ? 6.927 3.221 -6.536 1.00 97.25 97 PHE A N 1
ATOM 695 C CA . PHE A 1 97 ? 8.217 2.588 -6.317 1.00 97.25 97 PHE A CA 1
ATOM 696 C C . PHE A 1 97 ? 8.616 1.772 -7.547 1.00 97.25 97 PHE A C 1
ATOM 698 O O . PHE A 1 97 ? 7.774 1.397 -8.369 1.00 97.25 97 PHE A O 1
ATOM 705 N N . ARG A 1 98 ? 9.903 1.430 -7.653 1.00 96.25 98 ARG A N 1
ATOM 706 C CA . ARG A 1 98 ? 10.359 0.458 -8.656 1.00 96.25 98 ARG A CA 1
ATOM 707 C C . ARG A 1 98 ? 9.806 -0.929 -8.367 1.00 96.25 98 ARG A C 1
ATOM 709 O O . ARG A 1 98 ? 9.542 -1.685 -9.303 1.00 96.25 98 ARG A O 1
ATOM 716 N N . GLN A 1 99 ? 9.689 -1.248 -7.080 1.00 96.25 99 GLN A N 1
ATOM 717 C CA . GLN A 1 99 ? 9.117 -2.485 -6.581 1.00 96.25 99 GLN A CA 1
ATOM 718 C C . GLN A 1 99 ? 8.561 -2.282 -5.170 1.00 96.25 99 GLN A C 1
ATOM 720 O O . GLN A 1 99 ? 9.168 -1.599 -4.345 1.00 96.25 99 GLN A O 1
ATOM 725 N N . VAL A 1 100 ? 7.433 -2.923 -4.882 1.00 97.75 100 VAL A N 1
ATOM 726 C CA . VAL A 1 100 ? 6.902 -3.078 -3.526 1.00 97.75 100 VAL A CA 1
ATOM 727 C C . VAL A 1 100 ? 6.873 -4.565 -3.200 1.00 97.75 100 VAL A C 1
ATOM 729 O O . VAL A 1 100 ? 6.280 -5.348 -3.937 1.00 97.75 100 VAL A O 1
ATOM 732 N N . PHE A 1 101 ? 7.502 -4.957 -2.096 1.00 96.94 101 PHE A N 1
ATOM 733 C CA . PHE A 1 101 ? 7.627 -6.356 -1.686 1.00 96.94 101 PHE A CA 1
ATOM 734 C C . PHE A 1 101 ? 6.529 -6.709 -0.677 1.00 96.94 101 PHE A C 1
ATOM 736 O O . PHE A 1 101 ? 6.797 -6.989 0.493 1.00 96.94 101 PHE A O 1
ATOM 743 N N . LEU A 1 102 ? 5.264 -6.641 -1.109 1.00 97.06 102 LEU A N 1
ATOM 744 C CA . LEU A 1 102 ? 4.109 -6.862 -0.229 1.00 97.06 102 LEU A CA 1
ATOM 745 C C . LEU A 1 102 ? 4.119 -8.262 0.400 1.00 97.06 102 LEU A C 1
ATOM 747 O O . LEU A 1 102 ? 3.650 -8.447 1.519 1.00 97.06 102 LEU A O 1
ATOM 751 N N . GLU A 1 103 ? 4.683 -9.263 -0.274 1.00 95.31 103 GLU A N 1
ATOM 752 C CA . GLU A 1 103 ? 4.812 -10.601 0.295 1.00 95.31 103 GLU A CA 1
ATOM 753 C C . GLU A 1 103 ? 5.758 -10.672 1.501 1.00 95.31 103 GLU A C 1
ATOM 755 O O . GLU A 1 103 ? 5.621 -11.576 2.324 1.00 95.31 103 GLU A O 1
ATOM 760 N N . GLN A 1 104 ? 6.655 -9.693 1.630 1.00 96.19 104 GLN A N 1
ATOM 761 C CA . GLN A 1 104 ? 7.638 -9.555 2.705 1.00 96.19 104 GLN A CA 1
ATOM 762 C C . GLN A 1 104 ? 7.206 -8.524 3.760 1.00 96.19 104 GLN A C 1
ATOM 764 O O . GLN A 1 104 ? 7.992 -8.184 4.642 1.00 96.19 104 GLN A O 1
ATOM 769 N N . SER A 1 105 ? 5.974 -8.008 3.676 1.00 97.00 105 SER A N 1
ATOM 770 C CA . SER A 1 105 ? 5.445 -7.062 4.657 1.00 97.00 105 SER A CA 1
ATOM 771 C C . SER A 1 105 ? 5.295 -7.691 6.038 1.00 97.00 105 SER A C 1
ATOM 773 O O . SER A 1 105 ? 4.821 -8.826 6.143 1.00 97.00 105 SER A O 1
ATOM 775 N N . ASP A 1 106 ? 5.555 -6.907 7.079 1.00 97.94 106 ASP A N 1
ATOM 776 C CA . ASP A 1 106 ? 5.237 -7.254 8.464 1.00 97.94 106 ASP A CA 1
ATOM 777 C C . ASP A 1 106 ? 4.131 -6.343 9.018 1.00 97.94 106 ASP A C 1
ATOM 779 O O . ASP A 1 106 ? 3.845 -5.272 8.475 1.00 97.94 106 ASP A O 1
ATOM 783 N N . SER A 1 107 ? 3.476 -6.769 10.096 1.00 97.75 107 SER A N 1
ATOM 784 C CA . SER A 1 107 ? 2.449 -5.972 10.758 1.00 97.75 107 SER A CA 1
ATOM 785 C C . SER A 1 107 ? 2.385 -6.215 12.260 1.00 97.75 107 SER A C 1
ATOM 787 O O . SER A 1 107 ? 2.449 -7.354 12.719 1.00 97.75 107 SER A O 1
ATOM 789 N N . GLY A 1 108 ? 2.145 -5.150 13.021 1.00 97.50 108 GLY A N 1
ATOM 790 C CA . GLY A 1 108 ? 1.892 -5.206 14.458 1.00 97.50 108 GLY A CA 1
ATOM 791 C C . GLY A 1 108 ? 0.661 -4.392 14.832 1.00 97.50 108 GLY A C 1
ATOM 792 O O . GLY A 1 108 ? 0.426 -3.328 14.272 1.00 97.50 108 GLY A O 1
ATOM 793 N N . TYR A 1 109 ? -0.130 -4.864 15.792 1.00 97.12 109 TYR A N 1
ATOM 794 C CA . TYR A 1 109 ? -1.287 -4.123 16.296 1.00 97.12 109 TYR A CA 1
ATOM 795 C C . TYR A 1 109 ? -1.073 -3.694 17.745 1.00 97.12 109 TYR A C 1
ATOM 797 O O . TYR A 1 109 ? -0.768 -4.520 18.605 1.00 97.12 109 TYR A O 1
ATOM 805 N N . ASP A 1 110 ? -1.291 -2.408 18.012 1.00 95.50 110 ASP A N 1
ATOM 806 C CA . ASP A 1 110 ? -1.353 -1.838 19.355 1.00 95.50 110 ASP A CA 1
ATOM 807 C C . ASP A 1 110 ? -2.732 -1.181 19.550 1.00 95.50 110 ASP A C 1
ATOM 809 O O . ASP A 1 110 ? -3.091 -0.302 18.769 1.00 95.50 110 ASP A O 1
ATOM 813 N N . PRO A 1 111 ? -3.524 -1.542 20.577 1.00 93.31 111 PRO A N 1
ATOM 814 C CA . PRO A 1 111 ? -4.869 -0.987 20.760 1.00 93.31 111 PRO A CA 1
ATOM 815 C C . PRO A 1 111 ? -4.934 0.536 20.940 1.00 93.31 111 PRO A C 1
ATOM 817 O O . PRO A 1 111 ? -5.979 1.134 20.703 1.00 93.31 111 PRO A O 1
ATOM 820 N N . SER A 1 112 ? -3.848 1.165 21.395 1.00 94.25 112 SER A N 1
ATOM 821 C CA . SER A 1 112 ? -3.760 2.613 21.597 1.00 94.25 112 SER A CA 1
ATOM 822 C C . SER A 1 112 ? -3.257 3.366 20.365 1.00 94.25 112 SER A C 1
ATOM 824 O O . SER A 1 112 ? -3.522 4.559 20.240 1.00 94.25 112 SER A O 1
ATOM 826 N N . GLN A 1 113 ? -2.527 2.693 19.471 1.00 93.81 113 GLN A N 1
ATOM 827 C CA . GLN A 1 113 ? -1.908 3.312 18.295 1.00 93.81 113 GLN A CA 1
ATOM 828 C C . GLN A 1 113 ? -2.544 2.867 16.966 1.00 93.81 113 GLN A C 1
ATOM 830 O O . GLN A 1 113 ? -2.443 3.579 15.971 1.00 93.81 113 GLN A O 1
ATOM 835 N N . GLY A 1 114 ? -3.187 1.703 16.925 1.00 96.50 114 GLY A N 1
ATOM 836 C CA . GLY A 1 114 ? -3.698 1.056 15.720 1.00 96.50 114 GLY A CA 1
ATOM 837 C C . GLY A 1 114 ? -2.730 0.038 15.107 1.00 96.50 114 GLY A C 1
ATOM 838 O O . GLY A 1 114 ? -1.770 -0.416 15.735 1.00 96.50 114 GLY A O 1
ATOM 839 N N . LEU A 1 115 ? -3.009 -0.325 13.857 1.00 98.12 115 LEU A N 1
ATOM 840 C CA . LEU A 1 115 ? -2.197 -1.224 13.040 1.00 98.12 115 LEU A CA 1
ATOM 841 C C . LEU A 1 115 ? -0.955 -0.482 12.539 1.00 98.12 115 LEU A C 1
ATOM 843 O O . LEU A 1 115 ? -1.084 0.556 11.903 1.00 98.12 115 LEU A O 1
ATOM 847 N N . LEU A 1 116 ? 0.230 -1.019 12.792 1.00 98.19 116 LEU A N 1
ATOM 848 C CA . LEU A 1 116 ? 1.464 -0.664 12.103 1.00 98.19 116 LEU A CA 1
ATOM 849 C C . LEU A 1 116 ? 1.706 -1.687 10.994 1.00 98.19 116 LEU A C 1
ATOM 851 O O . LEU A 1 116 ? 1.763 -2.884 11.267 1.00 98.19 116 LEU A O 1
ATOM 855 N N . LEU A 1 117 ? 1.842 -1.211 9.765 1.00 97.94 117 LEU A N 1
ATOM 856 C CA . LEU A 1 117 ? 2.195 -1.990 8.588 1.00 97.94 117 LEU A CA 1
ATOM 857 C C . LEU A 1 117 ? 3.591 -1.569 8.127 1.00 97.94 117 LEU A C 1
ATOM 859 O O . LEU A 1 117 ? 3.808 -0.389 7.857 1.00 97.94 117 LEU A O 1
ATOM 863 N N . THR A 1 118 ? 4.509 -2.522 8.009 1.00 97.88 118 THR A N 1
ATOM 864 C CA . THR A 1 118 ? 5.886 -2.287 7.564 1.00 97.88 118 THR A CA 1
ATOM 865 C C . THR A 1 118 ? 6.083 -2.940 6.203 1.00 97.88 118 THR A C 1
ATOM 867 O O . THR A 1 118 ? 6.010 -4.162 6.073 1.00 97.88 118 THR A O 1
ATOM 870 N N . ILE A 1 119 ? 6.310 -2.123 5.177 1.00 97.75 119 ILE A N 1
ATOM 871 C CA . ILE A 1 119 ? 6.399 -2.547 3.778 1.00 97.75 119 ILE A CA 1
ATOM 872 C C . ILE A 1 119 ? 7.820 -2.337 3.259 1.00 97.75 119 ILE A C 1
ATOM 874 O O . ILE A 1 119 ? 8.247 -1.185 3.154 1.00 97.75 119 ILE A O 1
ATOM 878 N N . PRO A 1 120 ? 8.538 -3.393 2.852 1.00 97.75 120 PRO A N 1
ATOM 879 C CA . PRO A 1 120 ? 9.780 -3.222 2.118 1.00 97.75 120 PRO A CA 1
ATOM 880 C C . PRO A 1 120 ? 9.500 -2.691 0.705 1.00 97.75 120 PRO A C 1
ATOM 882 O O . PRO A 1 120 ? 8.626 -3.194 -0.010 1.00 97.75 120 PRO A O 1
ATOM 885 N N . VAL A 1 121 ? 10.261 -1.685 0.286 1.00 97.31 121 VAL A N 1
ATOM 886 C CA . VAL A 1 121 ? 10.167 -1.046 -1.029 1.00 97.31 121 VAL A CA 1
ATOM 887 C C . VAL A 1 121 ? 11.546 -0.896 -1.660 1.00 97.31 121 VAL A C 1
ATOM 889 O O . VAL A 1 121 ? 12.550 -0.680 -0.982 1.00 97.31 121 VAL A O 1
ATOM 892 N N . GLY A 1 122 ? 11.585 -1.006 -2.982 1.00 95.56 122 GLY A N 1
ATOM 893 C CA . GLY A 1 122 ? 12.765 -0.784 -3.802 1.00 95.56 122 GLY A CA 1
ATOM 894 C C . GLY A 1 122 ? 12.589 0.442 -4.687 1.00 95.56 122 GLY A C 1
ATOM 895 O O . GLY A 1 122 ? 11.559 0.595 -5.349 1.00 95.56 122 GLY A O 1
ATOM 896 N N . ARG A 1 123 ? 13.608 1.301 -4.738 1.00 94.50 123 ARG A N 1
ATOM 897 C CA . ARG A 1 123 ? 13.703 2.400 -5.709 1.00 94.50 123 ARG A CA 1
ATOM 898 C C . ARG A 1 123 ? 14.572 1.978 -6.892 1.00 94.50 123 ARG A C 1
ATOM 900 O O . ARG A 1 123 ? 15.341 1.025 -6.788 1.00 94.50 123 ARG A O 1
ATOM 907 N N . LEU A 1 124 ? 14.423 2.680 -8.014 1.00 93.25 124 LEU A N 1
ATOM 908 C CA . LEU A 1 124 ? 15.240 2.435 -9.198 1.00 93.25 124 LEU A CA 1
ATOM 909 C C . LEU A 1 124 ? 16.705 2.751 -8.883 1.00 93.25 124 LEU A C 1
ATOM 911 O O . LEU A 1 124 ? 17.034 3.883 -8.530 1.00 93.25 124 LEU A O 1
ATOM 915 N N . ASP A 1 125 ? 17.572 1.773 -9.097 1.00 92.62 125 ASP A N 1
ATOM 916 C CA . ASP A 1 125 ? 19.003 1.997 -9.222 1.00 92.62 125 ASP A CA 1
ATOM 917 C C . ASP A 1 125 ? 19.311 2.465 -10.661 1.00 92.62 125 ASP A C 1
ATOM 919 O O . ASP A 1 125 ? 19.067 1.715 -11.614 1.00 92.62 125 ASP A O 1
ATOM 923 N N . PRO A 1 126 ? 19.816 3.699 -10.858 1.00 88.69 126 PRO A N 1
ATOM 924 C CA . PRO A 1 126 ? 20.088 4.235 -12.189 1.00 88.69 126 PRO A CA 1
ATOM 925 C C . PRO A 1 126 ? 21.236 3.521 -12.915 1.00 88.69 126 PRO A C 1
ATOM 927 O O . PRO A 1 126 ? 21.281 3.577 -14.145 1.00 88.69 126 PRO A O 1
ATOM 930 N N . ASP A 1 127 ? 22.138 2.849 -12.195 1.00 91.56 127 ASP A N 1
ATOM 931 C CA . ASP A 1 127 ? 23.291 2.169 -12.790 1.00 91.56 127 ASP A CA 1
ATOM 932 C C . ASP A 1 127 ? 22.901 0.797 -13.356 1.00 91.56 127 ASP A C 1
ATOM 934 O O . ASP A 1 127 ? 23.418 0.371 -14.392 1.00 91.56 127 ASP A O 1
ATOM 938 N N . THR A 1 128 ? 21.965 0.104 -12.699 1.00 90.88 128 THR A N 1
ATOM 939 C CA . THR A 1 128 ? 21.539 -1.252 -13.085 1.00 90.88 128 THR A CA 1
ATOM 940 C C . THR A 1 128 ? 20.170 -1.307 -13.762 1.00 90.88 128 THR A C 1
ATOM 942 O O . THR A 1 128 ? 19.858 -2.291 -14.434 1.00 90.88 128 THR A O 1
ATOM 945 N N . GLY A 1 129 ? 19.332 -0.279 -13.599 1.00 89.25 129 GLY A N 1
ATOM 946 C CA . GLY A 1 129 ? 17.931 -0.275 -14.039 1.00 89.25 129 GLY A CA 1
ATOM 947 C C . GLY A 1 129 ? 17.000 -1.157 -13.186 1.00 89.25 129 GLY A C 1
ATOM 948 O O . GLY A 1 129 ? 15.814 -1.318 -13.506 1.00 89.25 129 GLY A O 1
ATOM 949 N N . GLY A 1 130 ? 17.533 -1.760 -12.121 1.00 91.00 130 GLY A N 1
ATOM 950 C CA . GLY A 1 130 ? 16.832 -2.668 -11.219 1.00 91.00 130 GLY A CA 1
ATOM 951 C C . GLY A 1 130 ? 16.574 -2.060 -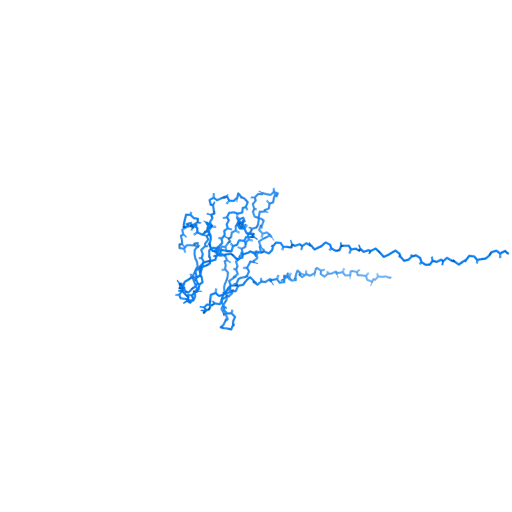9.843 1.00 91.00 130 GLY A C 1
ATOM 952 O O . GLY A 1 130 ? 16.480 -0.844 -9.689 1.00 91.00 130 GLY A O 1
ATOM 953 N N . VAL A 1 131 ? 16.448 -2.939 -8.851 1.00 93.31 131 VAL A N 1
ATOM 954 C CA . VAL A 1 131 ? 16.467 -2.602 -7.423 1.00 93.31 131 VAL A CA 1
ATOM 955 C C . VAL A 1 131 ? 17.723 -3.233 -6.834 1.00 93.31 131 VAL A C 1
ATOM 957 O O . VAL A 1 131 ? 17.910 -4.444 -6.973 1.00 93.31 131 VAL A O 1
ATOM 960 N N . ASP A 1 132 ? 18.566 -2.441 -6.173 1.00 92.62 132 ASP A N 1
ATOM 961 C CA . ASP A 1 132 ? 19.658 -2.982 -5.364 1.00 92.62 132 ASP A CA 1
ATOM 962 C C . ASP A 1 132 ? 19.084 -3.564 -4.063 1.00 92.62 132 ASP A C 1
ATOM 964 O O . ASP A 1 132 ? 18.366 -2.900 -3.314 1.00 92.62 132 ASP A O 1
ATOM 968 N N . ALA A 1 133 ? 19.406 -4.825 -3.775 1.00 90.06 133 ALA A N 1
ATOM 969 C CA . ALA A 1 133 ? 18.959 -5.496 -2.559 1.00 90.06 133 ALA A CA 1
ATOM 970 C C . ALA A 1 133 ? 19.473 -4.794 -1.290 1.00 90.06 133 ALA A C 1
ATOM 972 O O . ALA A 1 133 ? 18.802 -4.826 -0.259 1.00 90.06 133 ALA A O 1
ATOM 973 N N . ALA A 1 134 ? 20.642 -4.147 -1.357 1.00 89.94 134 ALA A N 1
ATOM 974 C CA . ALA A 1 134 ? 21.197 -3.393 -0.237 1.00 89.94 134 ALA A CA 1
ATOM 975 C C . ALA A 1 134 ? 20.487 -2.047 0.002 1.00 89.94 134 ALA A C 1
ATOM 977 O O . ALA A 1 134 ? 20.659 -1.463 1.072 1.00 89.94 134 ALA A O 1
ATOM 978 N N . SER A 1 135 ? 19.686 -1.570 -0.959 1.00 87.75 135 SER A N 1
ATOM 979 C CA . SER A 1 135 ? 18.944 -0.308 -0.883 1.00 87.75 135 SER A CA 1
ATOM 980 C C . SER A 1 135 ? 17.439 -0.501 -0.660 1.00 87.75 135 SER A C 1
ATOM 982 O O . SER A 1 135 ? 16.670 0.432 -0.888 1.00 87.75 135 SER A O 1
ATOM 984 N N . ILE A 1 136 ? 16.991 -1.703 -0.279 1.00 94.75 136 ILE A N 1
ATOM 985 C CA . ILE A 1 136 ? 15.590 -1.932 0.091 1.00 94.75 136 ILE A CA 1
ATOM 986 C C . ILE A 1 136 ? 15.325 -1.233 1.427 1.00 94.75 136 ILE A C 1
ATOM 988 O O . ILE A 1 136 ? 15.970 -1.517 2.437 1.00 94.75 136 ILE A O 1
ATOM 992 N N . GLU A 1 137 ? 14.353 -0.328 1.430 1.00 93.50 137 GLU A N 1
ATOM 993 C CA . GLU A 1 137 ? 13.946 0.449 2.601 1.00 93.50 137 GLU A CA 1
ATOM 994 C C . GLU A 1 137 ? 12.577 -0.016 3.093 1.00 93.50 137 GLU A C 1
ATOM 996 O O . GLU A 1 137 ? 11.802 -0.596 2.339 1.00 93.50 137 GLU A O 1
ATOM 1001 N N . SER A 1 138 ? 12.258 0.240 4.360 1.00 95.12 138 SER A N 1
ATOM 1002 C CA . SER A 1 138 ? 10.922 -0.025 4.898 1.00 95.12 138 SER A CA 1
ATOM 1003 C C . SER A 1 138 ? 10.107 1.260 4.976 1.00 95.12 138 SER A C 1
ATOM 1005 O O . SER A 1 138 ? 10.563 2.253 5.540 1.00 95.12 138 SER A O 1
ATOM 1007 N N . VAL A 1 139 ? 8.885 1.222 4.448 1.00 96.56 139 VAL A N 1
ATOM 1008 C CA . VAL A 1 139 ? 7.856 2.235 4.692 1.00 96.56 139 VAL A CA 1
ATOM 1009 C C . VAL A 1 139 ? 6.957 1.742 5.811 1.00 96.56 139 VAL A C 1
ATOM 1011 O O . VAL A 1 139 ? 6.351 0.676 5.710 1.00 96.56 139 VAL A O 1
ATOM 1014 N N . GLU A 1 140 ? 6.861 2.529 6.873 1.00 97.44 140 GLU A N 1
ATOM 1015 C CA . GLU A 1 140 ? 6.015 2.234 8.021 1.00 97.44 140 GLU A CA 1
ATOM 1016 C C . GLU A 1 140 ? 4.751 3.087 7.960 1.00 97.44 140 GLU A C 1
ATOM 1018 O O . GLU A 1 140 ? 4.811 4.316 7.930 1.00 97.44 140 GLU A O 1
ATOM 1023 N N . ILE A 1 141 ? 3.591 2.438 7.935 1.00 97.69 141 ILE A N 1
ATOM 1024 C CA . ILE A 1 141 ? 2.287 3.095 7.869 1.00 97.69 141 ILE A CA 1
ATOM 1025 C C . ILE A 1 141 ? 1.499 2.694 9.098 1.00 97.69 141 ILE A C 1
ATOM 1027 O O . ILE A 1 141 ? 1.216 1.516 9.319 1.00 97.69 141 ILE A O 1
ATOM 1031 N N . ARG A 1 142 ? 1.089 3.684 9.880 1.00 98.00 142 ARG A N 1
ATOM 1032 C CA . ARG A 1 142 ? 0.162 3.474 10.978 1.00 98.00 142 ARG A CA 1
ATOM 1033 C C . ARG A 1 142 ? -1.258 3.790 10.544 1.00 98.00 142 ARG A C 1
ATOM 1035 O O . ARG A 1 142 ? -1.510 4.855 9.991 1.00 98.00 142 ARG A O 1
ATOM 1042 N N . ILE A 1 143 ? -2.168 2.865 10.827 1.00 98.19 143 ILE A N 1
ATOM 1043 C CA . ILE A 1 143 ? -3.574 2.905 10.438 1.00 98.19 143 ILE A CA 1
ATOM 1044 C C . ILE A 1 143 ? -4.432 2.719 11.688 1.00 98.19 143 ILE A C 1
ATOM 1046 O O . ILE A 1 143 ? -4.398 1.675 12.347 1.00 98.19 143 ILE A O 1
ATOM 1050 N N . ASN A 1 144 ? -5.243 3.721 12.009 1.00 95.88 144 ASN A N 1
ATOM 1051 C CA . ASN A 1 144 ? -6.258 3.592 13.041 1.00 95.88 144 ASN A CA 1
ATOM 1052 C C . ASN A 1 144 ? -7.436 2.774 12.490 1.00 95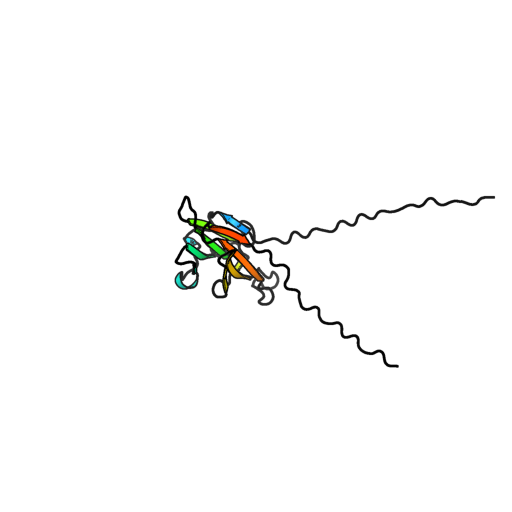.88 144 ASN A C 1
ATOM 1054 O O . ASN A 1 144 ? -8.144 3.215 11.592 1.00 95.88 144 ASN A O 1
ATOM 1058 N N . GLN A 1 145 ? -7.672 1.578 13.029 1.00 93.56 145 GLN A N 1
ATOM 1059 C CA . GLN A 1 145 ? -8.715 0.676 12.520 1.00 93.56 145 GLN A CA 1
ATOM 1060 C C . GLN A 1 145 ? -10.144 1.060 12.945 1.00 93.56 145 GLN A C 1
ATOM 1062 O O . GLN A 1 145 ? -11.088 0.391 12.540 1.00 93.56 145 GLN A O 1
ATOM 1067 N N . ALA A 1 146 ? -10.318 2.109 13.754 1.00 91.00 146 ALA A N 1
ATOM 1068 C CA . ALA A 1 146 ? -11.629 2.644 14.116 1.00 91.00 146 ALA A CA 1
ATOM 1069 C C . ALA A 1 146 ? -11.982 3.899 13.306 1.00 91.00 146 ALA A C 1
ATOM 1071 O O . ALA A 1 146 ? -13.109 4.015 12.832 1.00 91.00 146 ALA A O 1
ATOM 1072 N N . SER A 1 147 ? -11.036 4.833 13.148 1.00 93.44 147 SER A N 1
ATOM 1073 C CA . SER A 1 147 ? -11.259 6.084 12.403 1.00 93.44 147 SER A CA 1
ATOM 1074 C C . SER A 1 147 ? -10.849 6.016 10.935 1.00 93.44 147 SER A C 1
ATOM 1076 O O . SER A 1 147 ? -11.274 6.865 10.161 1.00 93.44 147 SER A O 1
ATOM 1078 N N . GLY A 1 148 ? -9.997 5.058 10.569 1.00 95.62 148 GLY A N 1
ATOM 1079 C CA . GLY A 1 148 ? -9.396 4.960 9.243 1.00 95.62 148 GLY A CA 1
ATOM 1080 C C . GLY A 1 148 ? -8.227 5.892 8.980 1.00 95.62 148 GLY A C 1
ATOM 1081 O O . GLY A 1 148 ? -7.681 5.830 7.884 1.00 95.62 148 GLY A O 1
ATOM 1082 N N . GLU A 1 149 ? -7.833 6.721 9.950 1.00 96.31 149 GLU A N 1
ATOM 1083 C CA . GLU A 1 149 ? -6.718 7.662 9.823 1.00 96.31 149 GLU A CA 1
ATOM 1084 C C . GLU A 1 149 ? -5.403 6.930 9.518 1.00 96.31 149 GLU A C 1
ATOM 1086 O O . GLU A 1 149 ? -5.069 5.941 10.179 1.00 96.31 149 GLU A O 1
ATOM 1091 N N . LEU A 1 150 ? -4.652 7.436 8.536 1.00 96.94 150 LEU A N 1
ATOM 1092 C CA . LEU A 1 150 ? -3.354 6.908 8.130 1.00 96.94 150 LEU A CA 1
ATOM 1093 C C . LEU A 1 150 ? -2.260 7.940 8.383 1.00 96.94 150 LEU A C 1
ATOM 1095 O O . LEU A 1 150 ? -2.434 9.125 8.104 1.00 96.94 150 LEU A O 1
ATOM 1099 N N . ARG A 1 151 ? -1.092 7.474 8.823 1.00 95.56 151 ARG A N 1
ATOM 1100 C CA . ARG A 1 151 ? 0.129 8.280 8.865 1.00 95.56 151 ARG A CA 1
ATOM 1101 C C . ARG A 1 151 ? 1.347 7.442 8.517 1.00 95.56 151 ARG A C 1
ATOM 1103 O O . ARG A 1 151 ? 1.469 6.313 8.984 1.00 95.56 151 ARG A O 1
ATOM 1110 N N . ILE A 1 152 ? 2.269 8.016 7.754 1.00 95.50 152 ILE A N 1
ATOM 1111 C CA . ILE A 1 152 ? 3.608 7.445 7.598 1.00 95.50 152 ILE A CA 1
ATOM 1112 C C . ILE A 1 152 ? 4.364 7.702 8.901 1.00 95.50 152 ILE A C 1
ATOM 1114 O O . ILE A 1 152 ? 4.405 8.833 9.394 1.00 95.50 152 ILE A O 1
ATOM 1118 N N . GLU A 1 153 ? 4.945 6.661 9.484 1.00 92.00 153 GLU A N 1
ATOM 1119 C CA . GLU A 1 153 ? 5.899 6.838 10.568 1.00 92.00 153 GLU A CA 1
ATOM 1120 C C . GLU A 1 153 ? 7.223 7.259 9.942 1.00 92.00 153 GLU A C 1
ATOM 1122 O O . GLU A 1 153 ? 7.835 6.529 9.166 1.00 92.00 153 GLU A O 1
ATOM 1127 N N . THR A 1 154 ? 7.660 8.484 10.229 1.00 77.81 154 THR A N 1
ATOM 1128 C CA . THR A 1 154 ? 8.998 8.908 9.829 1.00 77.81 154 THR A CA 1
ATOM 1129 C C . THR A 1 154 ? 9.989 8.154 10.705 1.00 77.81 154 THR A C 1
ATOM 1131 O O . THR A 1 154 ? 10.269 8.557 11.835 1.00 77.81 154 THR A O 1
ATOM 1134 N N . GLY A 1 155 ? 10.491 7.032 10.197 1.00 56.88 155 GLY A N 1
ATOM 1135 C CA . GLY A 1 155 ? 11.606 6.329 10.800 1.00 56.88 155 GLY A CA 1
ATOM 1136 C C . GLY A 1 155 ? 12.805 7.267 10.837 1.00 56.88 155 GLY A C 1
ATOM 1137 O O . GLY A 1 155 ? 13.368 7.624 9.802 1.00 56.88 155 GLY A O 1
ATOM 1138 N N . GLY A 1 156 ? 13.205 7.681 12.039 1.00 39.50 156 GLY A N 1
ATOM 1139 C CA . GLY A 1 156 ? 14.578 8.107 12.253 1.00 39.50 156 GLY A CA 1
ATOM 1140 C C . GLY A 1 156 ? 15.484 7.015 11.700 1.00 39.50 156 GLY A C 1
ATOM 1141 O O . GLY A 1 156 ? 15.218 5.833 11.919 1.00 39.50 156 GLY A O 1
ATOM 1142 N N . ALA A 1 157 ? 16.513 7.419 10.954 1.00 34.12 157 ALA A N 1
ATOM 1143 C CA . ALA A 1 157 ? 17.569 6.531 10.505 1.00 34.12 157 ALA A CA 1
ATOM 1144 C C . ALA A 1 157 ? 17.866 5.499 11.599 1.00 34.12 157 ALA A C 1
ATOM 1146 O O . ALA A 1 157 ? 18.209 5.873 12.726 1.00 34.12 157 ALA A O 1
ATOM 1147 N N . SER A 1 158 ? 17.719 4.213 11.276 1.00 32.88 158 SER A N 1
ATOM 1148 C CA . SER A 1 158 ? 18.339 3.164 12.077 1.00 32.88 158 SER A CA 1
ATOM 1149 C C . SER A 1 158 ? 19.785 3.611 12.309 1.00 32.88 158 SER A C 1
ATOM 1151 O O . SER A 1 158 ? 20.462 3.926 11.320 1.00 32.88 158 SER A O 1
ATOM 1153 N N . PRO A 1 159 ? 20.267 3.769 13.559 1.00 33.84 159 PRO A N 1
ATOM 1154 C CA . PRO A 1 159 ? 21.645 4.145 13.770 1.00 33.84 159 PRO A CA 1
ATOM 1155 C C . PRO A 1 159 ? 22.467 2.992 13.216 1.00 33.84 159 PRO A C 1
ATOM 1157 O O . PRO A 1 159 ? 22.593 1.939 13.844 1.00 33.84 159 PRO A O 1
ATOM 1160 N N . ALA A 1 160 ? 23.021 3.199 12.021 1.00 35.94 160 ALA A N 1
ATOM 1161 C CA . ALA A 1 160 ? 24.159 2.444 11.561 1.00 35.94 160 ALA A CA 1
ATOM 1162 C C . ALA A 1 160 ? 25.118 2.417 12.748 1.00 35.94 160 ALA A C 1
ATOM 1164 O O . ALA A 1 160 ? 25.557 3.463 13.236 1.00 35.94 160 ALA A O 1
ATOM 1165 N N . THR A 1 161 ? 25.343 1.217 13.279 1.00 32.56 161 THR A N 1
ATOM 1166 C CA . THR A 1 161 ? 26.367 0.979 14.282 1.00 32.56 161 THR A CA 1
ATOM 1167 C C . THR A 1 161 ? 27.639 1.585 13.720 1.00 32.56 161 THR A C 1
ATOM 1169 O O . THR A 1 161 ? 28.192 1.090 12.739 1.00 32.56 161 THR A O 1
ATOM 1172 N N . SER A 1 162 ? 28.042 2.715 14.295 1.00 28.42 162 SER A N 1
ATOM 1173 C CA . SER A 1 162 ? 29.275 3.392 13.941 1.00 28.42 162 SER A CA 1
ATOM 1174 C C . SER A 1 162 ? 30.394 2.353 14.052 1.00 28.42 162 SER A C 1
ATOM 1176 O O . SER A 1 162 ? 30.503 1.720 15.110 1.00 28.42 162 SER A O 1
ATOM 1178 N N . PRO A 1 163 ? 31.189 2.096 12.997 1.00 40.47 163 PRO A N 1
ATOM 1179 C CA . PRO A 1 163 ? 32.327 1.207 13.114 1.00 40.47 163 PRO A CA 1
ATOM 1180 C C . PRO A 1 163 ? 33.241 1.796 14.182 1.00 40.47 163 PRO A C 1
ATOM 1182 O O . PRO A 1 163 ? 33.807 2.875 14.006 1.00 40.47 163 PRO A O 1
ATOM 1185 N N . GLY A 1 164 ? 33.329 1.108 15.321 1.00 33.09 164 GLY A N 1
ATOM 1186 C CA . GLY A 1 164 ? 34.217 1.490 16.402 1.00 33.09 164 GLY A CA 1
ATOM 1187 C C . GLY A 1 164 ? 35.618 1.704 15.843 1.00 33.09 164 GLY A C 1
ATOM 1188 O O . GLY A 1 164 ? 36.250 0.769 15.348 1.00 33.09 164 GLY A O 1
ATOM 1189 N N . VAL A 1 165 ? 36.090 2.946 15.917 1.00 42.16 165 VAL A N 1
ATOM 1190 C CA . VAL A 1 165 ? 37.486 3.298 15.682 1.00 42.16 165 VAL A CA 1
ATOM 1191 C C . VAL A 1 165 ? 38.314 2.497 16.684 1.00 42.16 165 VAL A C 1
ATOM 1193 O O . VAL A 1 165 ? 38.330 2.786 17.880 1.00 42.16 165 VAL A O 1
ATOM 1196 N N . LYS A 1 166 ? 38.989 1.452 16.203 1.00 40.19 166 LYS A N 1
ATOM 1197 C CA . LYS A 1 166 ? 40.054 0.790 16.953 1.00 40.19 166 LYS A CA 1
ATOM 1198 C C . LYS A 1 166 ? 41.243 1.745 16.969 1.00 40.19 166 LYS A C 1
ATOM 1200 O O . LYS A 1 166 ? 41.977 1.827 15.991 1.00 40.19 166 LYS A O 1
ATOM 1205 N N . ASN A 1 167 ? 41.431 2.463 18.073 1.00 41.66 167 ASN A N 1
ATOM 1206 C CA . ASN A 1 167 ? 42.722 3.074 18.369 1.00 41.66 167 ASN A CA 1
ATOM 1207 C C . ASN A 1 167 ? 43.706 1.951 18.706 1.00 41.66 167 ASN A C 1
ATOM 1209 O O . ASN A 1 167 ? 43.736 1.442 19.826 1.00 41.66 167 ASN A O 1
ATOM 1213 N N . SER A 1 168 ? 44.479 1.541 17.708 1.00 46.00 168 SER A N 1
ATOM 1214 C CA . SER A 1 168 ? 45.686 0.748 17.886 1.00 46.00 168 SER A CA 1
ATOM 1215 C C . SER A 1 168 ? 46.794 1.616 18.492 1.00 46.00 168 SER A C 1
ATOM 1217 O O . SER A 1 168 ? 47.220 2.607 17.906 1.00 46.00 168 SER A O 1
ATOM 1219 N N . ASP A 1 169 ? 47.239 1.179 19.669 1.00 42.31 169 ASP A N 1
ATOM 1220 C CA . ASP A 1 169 ? 48.626 1.187 20.136 1.00 42.31 169 ASP A CA 1
ATOM 1221 C C . ASP A 1 169 ? 49.301 2.526 20.474 1.00 42.31 169 ASP A C 1
ATOM 1223 O O . ASP A 1 169 ? 50.075 3.098 19.711 1.00 42.31 169 ASP A O 1
ATOM 1227 N N . ALA A 1 170 ? 49.167 2.907 21.749 1.00 46.91 170 ALA A N 1
ATOM 1228 C CA . ALA A 1 170 ? 50.252 3.542 22.489 1.00 46.91 170 ALA A CA 1
ATOM 1229 C C . ALA A 1 170 ? 51.159 2.448 23.080 1.00 46.91 170 ALA A C 1
ATOM 1231 O O . ALA A 1 170 ? 50.877 1.902 24.149 1.00 46.91 170 ALA A O 1
ATOM 1232 N N . LYS A 1 171 ? 52.255 2.120 22.385 1.00 44.38 171 LYS A N 1
ATOM 1233 C CA . LYS A 1 171 ? 53.398 1.419 22.986 1.00 44.38 171 LYS A CA 1
ATOM 1234 C C . LYS A 1 171 ? 54.698 1.672 22.216 1.00 44.38 171 LYS A C 1
ATOM 1236 O O . LYS A 1 171 ? 55.089 0.850 21.393 1.00 44.38 171 LYS A O 1
ATOM 1241 N N . LYS A 1 172 ? 55.403 2.758 22.548 1.00 44.78 172 LYS A N 1
ATOM 1242 C CA . LYS A 1 172 ? 56.853 2.747 22.813 1.00 44.78 172 LYS A CA 1
ATOM 1243 C C . LYS A 1 172 ? 57.324 4.060 23.416 1.00 44.78 172 LYS A C 1
ATOM 1245 O O . LYS A 1 172 ? 56.852 5.111 22.942 1.00 44.78 172 LYS A O 1
#

pLDDT: mean 83.47, std 21.49, range [28.42, 98.69]

Foldseek 3Di:
DDDDDDDDDDDPDPDPPDPPPPQDKDKAFDDPQPPPVQFDPPFVQQKDADDVRQKIKGWGAPPCPVVFFRIKIWIWHQAPPPRTTTIIIASHVVGHASDKPQNPKDWDADLVFGIKIKIWTFGQDPVPRHGDPVPTDIWIWTAHRPHRDIDTDPDDPPPPPDPPPPPDDDDD

Secondary structure (DSSP, 8-state):
-------------------------EEEE--GGG-GGGBPSPHHHHEEEEGGGTEEEEEEE-TT-STT--EEEEEEEEETTTEEEEEEEESBTTB-BSEE-GGG-EEEEETTTEEEEEEEEEPPPTTTSS--GGG-EEEEEEE-TTT--EEEE-------------------

Radius of gyration: 24.2 Å; chains: 1; bounding box: 76×74×40 Å

Sequence (172 aa):
MAKFVPFLGICTATSFLGLSVAGAQTIESCDWVASAANLVEPWAETTRTYGDGAVRIALLDTGGEPACCSSHLLILSPDPEYGQACNILSDQPGTGFRQVFLEQSDSGYDPSQGLLLTIPVGRLDPDTGGVDAASIESVEIRINQASGELRIETGGASPATSPGVKNSDAKK